Protein AF-A0A1C6AEB1-F1 (afdb_monomer)

Foldseek 3Di:
DPFAQPADFADDDDDVVDDDLGHGDLLETFDDDPVRDDDDDLVPDPDPVVSVSVVVVVVVCVVCVVVVVVVSVVLVVCLVVVVDVVSVVSGPPHVVRVVVVVVCCVPPVVVVVVVD

Structure (mmCIF, N/CA/C/O backbone):
data_AF-A0A1C6AEB1-F1
#
_entry.id   AF-A0A1C6AEB1-F1
#
loop_
_atom_site.group_PDB
_atom_site.id
_atom_site.type_symbol
_atom_site.label_atom_id
_atom_site.label_alt_id
_atom_site.label_comp_id
_atom_site.label_asym_id
_atom_site.label_entity_id
_atom_site.label_seq_id
_atom_site.pdbx_PDB_ins_code
_atom_site.Cartn_x
_atom_site.Cartn_y
_atom_site.Cartn_z
_atom_site.occupancy
_atom_site.B_iso_or_equiv
_atom_site.auth_seq_id
_atom_site.auth_comp_id
_atom_site.auth_asym_id
_atom_site.auth_atom_id
_atom_site.pdbx_PDB_model_num
ATOM 1 N N . MET A 1 1 ? 6.682 8.645 -8.097 1.00 33.19 1 MET A N 1
ATOM 2 C CA . MET A 1 1 ? 5.831 7.442 -7.984 1.00 33.19 1 MET A CA 1
ATOM 3 C C . MET A 1 1 ? 5.241 7.414 -6.588 1.00 33.19 1 MET A C 1
ATOM 5 O O . MET A 1 1 ? 5.998 7.481 -5.626 1.00 33.19 1 MET A O 1
ATOM 9 N N . ARG A 1 2 ? 3.910 7.418 -6.464 1.00 29.56 2 ARG A N 1
ATOM 10 C CA . ARG A 1 2 ? 3.250 7.170 -5.179 1.00 29.56 2 ARG A CA 1
ATOM 11 C C . ARG A 1 2 ? 3.186 5.655 -5.026 1.00 29.56 2 ARG A C 1
ATOM 13 O O . ARG A 1 2 ? 2.477 4.993 -5.772 1.00 29.56 2 ARG A O 1
ATOM 20 N N . ASN A 1 3 ? 4.010 5.105 -4.142 1.00 31.55 3 ASN A N 1
ATOM 21 C CA . ASN A 1 3 ? 4.015 3.672 -3.876 1.00 31.55 3 ASN A CA 1
ATOM 22 C C . ASN A 1 3 ? 2.716 3.328 -3.141 1.00 31.55 3 ASN A C 1
ATOM 24 O O . ASN A 1 3 ? 2.585 3.615 -1.951 1.00 31.55 3 ASN A O 1
ATOM 28 N N . THR A 1 4 ? 1.749 2.747 -3.846 1.00 36.53 4 THR A N 1
ATOM 29 C CA . THR A 1 4 ? 0.532 2.224 -3.226 1.00 36.53 4 THR A CA 1
ATOM 30 C C . THR A 1 4 ? 0.919 1.013 -2.383 1.00 36.53 4 THR A C 1
ATOM 32 O O . THR A 1 4 ? 1.298 -0.049 -2.872 1.00 36.53 4 THR A O 1
ATOM 35 N N . ILE A 1 5 ? 0.892 1.175 -1.064 1.00 39.56 5 ILE A N 1
ATOM 36 C CA . ILE A 1 5 ? 1.095 0.051 -0.156 1.00 39.56 5 ILE A CA 1
ATOM 37 C C . ILE A 1 5 ? -0.165 -0.806 -0.248 1.00 39.56 5 ILE A C 1
ATOM 39 O O . ILE A 1 5 ? -1.196 -0.446 0.317 1.00 39.56 5 ILE A O 1
ATOM 43 N N . SER A 1 6 ? -0.087 -1.953 -0.924 1.00 32.94 6 SER A N 1
ATOM 44 C CA . SER A 1 6 ? -1.089 -3.005 -0.761 1.00 32.94 6 SER A CA 1
ATOM 45 C C . SER A 1 6 ? -1.128 -3.379 0.717 1.00 32.94 6 SER A C 1
ATOM 47 O O . SER A 1 6 ? -0.215 -4.025 1.245 1.00 32.94 6 SER A O 1
ATOM 49 N N . ILE A 1 7 ? -2.172 -2.942 1.420 1.00 32.12 7 ILE A N 1
ATOM 50 C CA . ILE A 1 7 ? -2.427 -3.354 2.796 1.00 32.12 7 ILE A CA 1
ATOM 51 C C . ILE A 1 7 ? -2.769 -4.835 2.752 1.00 32.12 7 ILE A C 1
ATOM 53 O O . ILE A 1 7 ? -3.898 -5.248 2.522 1.00 32.12 7 ILE A O 1
ATOM 57 N N . SER A 1 8 ? -1.765 -5.665 2.977 1.00 35.59 8 SER A N 1
ATOM 58 C CA . SER A 1 8 ? -1.979 -7.074 3.229 1.00 35.59 8 SER A CA 1
ATOM 59 C C . SER A 1 8 ? -1.219 -7.436 4.502 1.00 35.59 8 SER A C 1
ATOM 61 O O . SER A 1 8 ? -0.031 -7.572 4.474 1.00 35.59 8 SER A O 1
ATOM 63 N N . LYS A 1 9 ? -1.834 -7.534 5.677 1.00 35.41 9 LYS A N 1
ATOM 64 C CA . LYS A 1 9 ? -1.337 -8.192 6.925 1.00 35.41 9 LYS A CA 1
ATOM 65 C 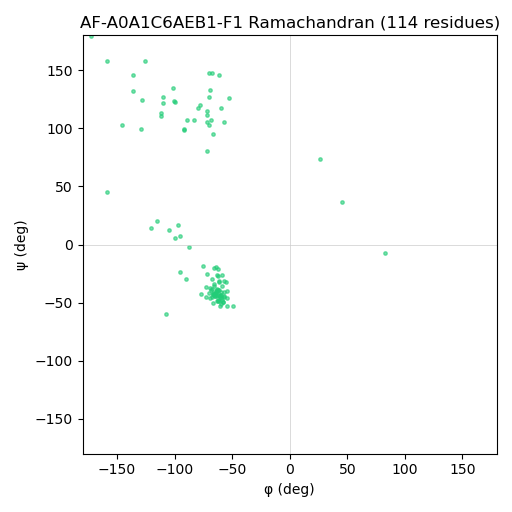C . LYS A 1 9 ? 0.191 -8.368 7.258 1.00 35.41 9 LYS A C 1
ATOM 67 O O . LYS A 1 9 ? 0.667 -9.497 7.258 1.00 35.41 9 LYS A O 1
ATOM 72 N N . GLY A 1 10 ? 0.979 -7.338 7.641 1.00 39.09 10 GLY A N 1
ATOM 73 C CA . GLY A 1 10 ? 2.368 -7.434 8.214 1.00 39.09 10 GLY A CA 1
ATOM 74 C C . GLY A 1 10 ? 3.073 -6.309 9.079 1.00 39.09 10 GLY A C 1
ATOM 75 O O . GLY A 1 10 ? 4.263 -6.072 8.888 1.00 39.09 10 GLY A O 1
ATOM 76 N N . MET A 1 11 ? 2.468 -5.649 10.089 1.00 41.09 11 MET A N 1
ATOM 77 C CA . MET A 1 11 ? 3.163 -4.970 11.212 1.00 41.09 11 MET A CA 1
ATOM 78 C C . MET A 1 11 ? 2.572 -5.447 12.547 1.00 41.09 11 MET A C 1
ATOM 80 O O . MET A 1 11 ? 1.365 -5.374 12.737 1.00 41.09 11 MET A O 1
ATOM 84 N N . LYS A 1 12 ? 3.412 -5.968 13.451 1.00 43.91 12 LYS A N 1
ATOM 85 C CA . LYS A 1 12 ? 3.005 -6.520 14.753 1.00 43.91 12 LYS A CA 1
ATOM 86 C C . LYS A 1 12 ? 3.281 -5.493 15.856 1.00 43.91 12 LYS A C 1
ATOM 88 O O . LYS A 1 12 ? 4.429 -5.092 16.026 1.00 43.91 12 LYS A O 1
ATOM 93 N N . LYS A 1 13 ? 2.257 -5.109 16.623 1.00 43.50 13 LYS A N 1
ATOM 94 C CA . LYS A 1 13 ? 2.413 -4.477 17.942 1.00 43.50 13 LYS A CA 1
ATOM 95 C C . LYS A 1 13 ? 1.897 -5.482 18.971 1.00 43.50 13 LYS A C 1
ATOM 97 O O . LYS A 1 13 ? 0.710 -5.789 18.968 1.00 43.50 13 LYS A O 1
ATOM 102 N N . LYS A 1 14 ? 2.795 -6.050 19.780 1.00 38.00 14 LYS A N 1
ATOM 103 C CA . LYS A 1 14 ? 2.434 -6.861 20.949 1.00 38.00 14 LYS A CA 1
ATOM 104 C C . LYS A 1 14 ? 2.316 -5.882 22.117 1.00 38.00 14 LYS A C 1
ATOM 106 O O . LYS A 1 14 ? 3.325 -5.324 22.529 1.00 38.00 14 LYS A O 1
ATOM 111 N N . ILE A 1 15 ? 1.098 -5.606 22.568 1.00 46.19 15 ILE A N 1
ATOM 112 C CA . ILE A 1 15 ? 0.843 -5.003 23.885 1.00 46.19 15 ILE A CA 1
ATOM 113 C C . ILE A 1 15 ? 0.206 -6.131 24.692 1.00 46.19 15 ILE A C 1
ATOM 115 O O . ILE A 1 15 ? -0.723 -6.768 24.185 1.00 46.19 15 ILE A O 1
ATOM 119 N N . GLU A 1 16 ? 0.744 -6.438 25.870 1.00 33.09 16 GLU A N 1
ATOM 120 C CA . GLU A 1 16 ? 0.155 -7.420 26.787 1.00 33.09 16 GLU A CA 1
ATOM 121 C C . GLU A 1 16 ? -1.316 -7.056 27.038 1.00 33.09 16 GLU A C 1
ATOM 123 O O . GLU A 1 16 ? -1.645 -5.902 27.302 1.00 33.09 16 GLU A O 1
ATOM 128 N N . GLY A 1 17 ? -2.220 -8.011 26.804 1.00 48.41 17 GLY A N 1
ATOM 129 C CA . GLY A 1 17 ? -3.674 -7.802 26.857 1.00 48.41 17 GLY A CA 1
ATOM 130 C C . GLY A 1 17 ? -4.331 -7.208 25.597 1.00 48.41 17 GLY A C 1
ATOM 131 O O . GLY A 1 17 ? -5.556 -7.194 25.509 1.00 48.41 17 GLY A O 1
ATOM 132 N N . SER A 1 18 ? -3.575 -6.767 24.581 1.00 55.91 18 SER A N 1
ATOM 133 C CA . SER A 1 18 ? -4.147 -6.256 23.323 1.00 55.91 18 SER A CA 1
ATOM 134 C C . SER A 1 18 ? -4.127 -7.307 22.208 1.00 55.91 18 SER A C 1
ATOM 136 O O . SER A 1 18 ? -3.082 -7.827 21.811 1.00 55.91 18 SER A O 1
ATOM 138 N N . GLN A 1 19 ? -5.300 -7.607 21.659 1.00 63.88 19 GLN A N 1
ATOM 139 C CA . GLN A 1 19 ? -5.424 -8.459 20.480 1.00 63.88 19 GLN A CA 1
ATOM 140 C C . GLN A 1 19 ? -4.886 -7.724 19.244 1.00 63.88 19 GLN A C 1
ATOM 142 O O . GLN A 1 19 ? -5.340 -6.620 18.933 1.00 63.88 19 GLN A O 1
ATOM 147 N N . ILE A 1 20 ? -3.966 -8.351 18.505 1.00 68.50 20 ILE A N 1
ATOM 148 C CA . ILE A 1 20 ? -3.495 -7.851 17.206 1.00 68.50 20 ILE A CA 1
ATOM 149 C C . ILE A 1 20 ? -4.699 -7.760 16.261 1.00 68.50 20 ILE A C 1
ATOM 151 O O . ILE A 1 20 ? -5.331 -8.771 15.965 1.00 68.50 20 ILE A O 1
ATOM 155 N N . LYS A 1 21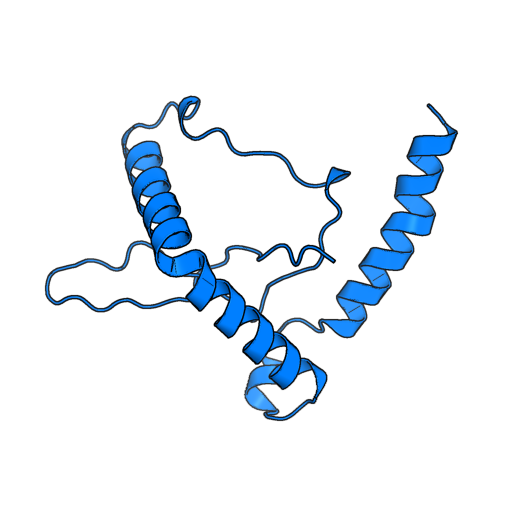 ? -5.023 -6.548 15.803 1.00 72.38 21 LYS A N 1
ATOM 156 C CA . LYS A 1 21 ? -6.197 -6.295 14.950 1.00 72.38 21 LYS A CA 1
ATOM 157 C C . LYS A 1 21 ? -5.905 -6.409 13.455 1.00 72.38 21 LYS A C 1
ATOM 159 O O . LYS A 1 21 ? -6.769 -6.834 12.703 1.00 72.38 21 LYS A O 1
ATOM 164 N N . GLY A 1 22 ? -4.673 -6.121 13.047 1.00 78.00 22 GLY A N 1
ATOM 165 C CA . GLY A 1 22 ? -4.278 -6.081 11.645 1.00 78.00 22 GLY A CA 1
ATOM 166 C C . GLY A 1 22 ? -2.774 -5.906 11.501 1.00 78.00 22 GLY A C 1
ATOM 167 O O . GLY A 1 22 ? -2.041 -5.872 12.492 1.00 78.00 22 GLY A O 1
ATOM 168 N N . SER A 1 23 ? -2.290 -5.867 10.261 1.00 83.69 23 SER A N 1
ATOM 169 C CA . SER A 1 23 ? -0.861 -5.768 9.970 1.00 83.69 23 SER A CA 1
ATOM 170 C C . SER A 1 23 ? -0.645 -5.214 8.522 1.00 83.69 23 SER A C 1
ATOM 172 O O . SER A 1 23 ? -1.518 -5.364 7.681 1.00 83.69 23 SER A O 1
ATOM 174 N N . LEU A 1 24 ? 0.516 -4.620 8.165 1.00 87.75 24 LEU A N 1
ATOM 175 C CA . LEU A 1 24 ? 0.901 -4.194 6.784 1.00 87.75 24 LEU A CA 1
ATOM 176 C C . LEU A 1 24 ? 2.069 -5.000 6.128 1.00 87.75 24 LEU A C 1
ATOM 178 O O . LEU A 1 24 ? 3.190 -4.900 6.618 1.00 87.75 24 LEU A O 1
ATOM 182 N N . ARG A 1 25 ? 1.882 -5.799 5.056 1.00 90.50 25 ARG A N 1
ATOM 183 C CA . ARG A 1 25 ? 2.978 -6.544 4.365 1.00 90.50 25 ARG A CA 1
ATOM 184 C C . ARG A 1 25 ? 3.546 -5.728 3.224 1.00 90.50 25 ARG A C 1
ATOM 186 O O . ARG A 1 25 ? 3.067 -5.773 2.098 1.00 90.50 25 ARG A O 1
ATOM 193 N N . PHE A 1 26 ? 4.672 -5.105 3.514 1.00 91.69 26 PHE A N 1
ATOM 194 C CA . PHE A 1 26 ? 5.489 -4.417 2.520 1.00 91.69 26 PHE A CA 1
ATOM 195 C C . PHE A 1 26 ? 6.048 -5.351 1.441 1.00 91.69 26 PHE A C 1
ATOM 197 O O . PHE A 1 26 ? 6.262 -4.912 0.323 1.00 91.69 26 PHE A O 1
ATOM 204 N N . ASN A 1 27 ? 6.219 -6.643 1.739 1.00 90.19 27 ASN A N 1
ATOM 205 C CA . ASN A 1 27 ? 6.658 -7.639 0.757 1.00 90.19 27 ASN A CA 1
ATOM 206 C C . ASN A 1 27 ? 5.717 -7.746 -0.454 1.00 90.19 27 ASN A C 1
ATOM 208 O O . ASN A 1 27 ? 6.160 -8.143 -1.522 1.00 90.19 27 ASN A O 1
ATOM 212 N N . TYR A 1 28 ? 4.436 -7.401 -0.284 1.00 92.69 28 TYR A N 1
ATOM 213 C CA . TYR A 1 28 ? 3.404 -7.537 -1.314 1.00 92.69 28 TYR A CA 1
ATOM 214 C C . TYR A 1 28 ? 2.845 -6.184 -1.773 1.00 92.69 28 TYR A C 1
ATOM 216 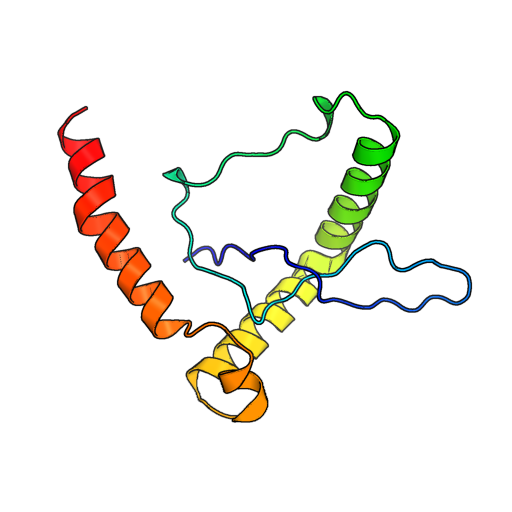O O . TYR A 1 28 ? 1.726 -6.125 -2.280 1.00 92.69 28 TYR A O 1
ATOM 224 N N . MET A 1 29 ? 3.570 -5.082 -1.547 1.00 93.69 29 MET A N 1
ATOM 225 C CA . MET A 1 29 ? 3.165 -3.776 -2.079 1.00 93.69 29 MET A CA 1
ATOM 226 C C . MET A 1 29 ? 3.333 -3.736 -3.601 1.00 93.69 29 MET A C 1
ATOM 228 O O . MET A 1 29 ? 4.244 -4.372 -4.134 1.00 93.69 29 MET A O 1
ATOM 232 N N . ILE A 1 30 ? 2.474 -2.984 -4.291 1.00 94.62 30 ILE A N 1
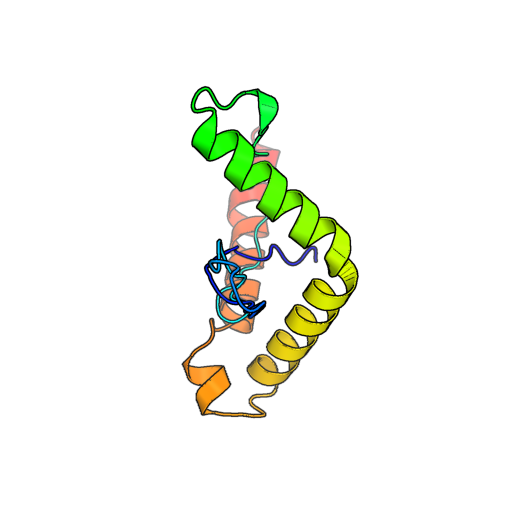ATOM 233 C CA . ILE A 1 30 ? 2.456 -2.929 -5.756 1.00 94.62 30 ILE A CA 1
ATOM 234 C C . ILE A 1 30 ? 2.301 -1.476 -6.237 1.00 94.62 30 ILE A C 1
ATOM 236 O O . ILE A 1 30 ? 1.620 -0.683 -5.587 1.00 94.62 30 ILE A O 1
ATOM 240 N N . PRO A 1 31 ? 2.906 -1.095 -7.370 1.00 93.25 31 PRO A N 1
ATOM 241 C CA . PRO A 1 31 ? 2.595 0.175 -8.012 1.00 93.25 31 PRO A CA 1
ATOM 242 C C . PRO A 1 31 ? 1.175 0.123 -8.597 1.00 93.25 31 PRO A C 1
ATOM 244 O O . PRO A 1 31 ? 0.816 -0.847 -9.261 1.00 93.25 31 PRO A O 1
ATOM 247 N N . VAL A 1 32 ? 0.362 1.156 -8.355 1.00 90.69 32 VAL A N 1
ATOM 248 C CA . VAL A 1 32 ? -1.016 1.250 -8.873 1.00 90.69 32 VAL A CA 1
ATOM 249 C C . VAL A 1 32 ? -1.261 2.668 -9.399 1.00 90.69 32 VAL A C 1
ATOM 251 O O . VAL A 1 32 ? -0.916 3.615 -8.688 1.00 90.69 32 VAL A O 1
ATOM 254 N N . PRO A 1 33 ? -1.829 2.842 -10.608 1.00 90.56 33 PRO A N 1
ATOM 255 C CA . PRO A 1 33 ? -2.230 4.157 -11.111 1.00 90.56 33 PRO A CA 1
ATOM 256 C C . PRO A 1 33 ? -3.392 4.732 -10.298 1.00 90.56 33 PRO A C 1
ATOM 258 O O . PRO A 1 33 ? -4.245 3.978 -9.837 1.00 90.56 33 PRO A O 1
ATOM 261 N N . GLU A 1 34 ? -3.462 6.054 -10.146 1.00 88.06 34 GLU A N 1
ATOM 262 C CA . GLU A 1 34 ? -4.520 6.707 -9.355 1.00 88.06 34 GLU A CA 1
ATOM 263 C C . GLU A 1 34 ? -5.916 6.435 -9.944 1.00 88.06 34 GLU A C 1
ATOM 265 O O . GLU A 1 34 ? -6.876 6.261 -9.206 1.00 88.06 34 GLU A O 1
ATOM 270 N N . GLU A 1 35 ? -6.012 6.290 -11.268 1.00 88.00 35 GLU A N 1
ATOM 271 C CA . GLU A 1 35 ? -7.239 5.955 -12.001 1.00 88.00 35 GLU A CA 1
ATOM 272 C C . GLU A 1 35 ? -7.811 4.585 -11.624 1.00 88.00 35 GLU A C 1
ATOM 274 O O . GLU A 1 35 ? -8.985 4.321 -11.855 1.00 88.00 35 GLU A O 1
ATOM 279 N N . CYS A 1 36 ? -6.979 3.702 -11.067 1.00 88.88 36 CYS A N 1
ATOM 280 C CA . CYS A 1 36 ? -7.368 2.361 -10.637 1.00 88.88 36 CYS A CA 1
ATOM 281 C C . CYS A 1 36 ? -7.623 2.283 -9.121 1.00 88.88 36 CYS A C 1
ATOM 283 O O . CYS A 1 36 ? -7.795 1.186 -8.589 1.00 88.88 36 CYS A O 1
ATOM 285 N N . ILE A 1 37 ? -7.590 3.414 -8.404 1.00 90.56 37 ILE A N 1
ATOM 286 C CA . ILE A 1 37 ? -7.760 3.470 -6.950 1.00 90.56 37 ILE A CA 1
ATOM 287 C C . ILE A 1 37 ? -9.098 4.124 -6.618 1.00 90.56 37 ILE A C 1
ATOM 289 O O . ILE A 1 37 ? -9.339 5.291 -6.915 1.00 90.56 37 ILE A O 1
ATOM 293 N N . GLU A 1 38 ? -9.941 3.397 -5.890 1.00 93.31 38 GLU A N 1
ATOM 294 C CA . GLU A 1 38 ? -11.169 3.942 -5.318 1.00 93.31 38 GLU A CA 1
ATOM 295 C C . GLU A 1 38 ? -10.991 4.254 -3.832 1.00 93.31 38 GLU A C 1
ATOM 297 O O . GLU A 1 38 ? -10.455 3.466 -3.044 1.00 93.31 38 GLU A O 1
ATOM 302 N N . ARG A 1 39 ? -11.467 5.430 -3.414 1.00 92.75 39 ARG A N 1
ATOM 303 C CA . ARG A 1 39 ? -11.386 5.852 -2.016 1.00 92.75 39 ARG A CA 1
ATOM 304 C C . ARG A 1 39 ? -12.484 5.189 -1.190 1.00 92.75 39 ARG A C 1
ATOM 306 O O . ARG A 1 39 ? -13.661 5.509 -1.333 1.00 92.75 39 ARG A O 1
ATOM 313 N N . LEU A 1 40 ? -12.088 4.374 -0.215 1.00 91.88 40 LEU A N 1
ATOM 314 C CA . LEU A 1 40 ? -13.009 3.862 0.797 1.00 91.88 40 LEU A CA 1
ATOM 315 C C . LEU A 1 40 ? -13.422 4.970 1.782 1.00 91.88 40 LEU A C 1
ATOM 317 O O . LEU A 1 40 ? -12.607 5.464 2.566 1.00 91.88 40 LEU A O 1
ATOM 321 N N . ILE A 1 41 ? -14.708 5.329 1.790 1.00 93.88 41 ILE A N 1
ATOM 322 C CA . ILE A 1 41 ? -15.282 6.279 2.753 1.00 93.88 41 ILE A CA 1
ATOM 323 C C . ILE A 1 41 ? -15.813 5.506 3.965 1.00 93.88 41 ILE A C 1
ATOM 325 O O . ILE A 1 41 ? -16.935 5.005 3.955 1.00 93.88 41 ILE A O 1
ATOM 329 N N . ILE A 1 42 ? -15.026 5.456 5.046 1.00 92.62 42 ILE A N 1
ATOM 330 C CA . ILE A 1 42 ? -15.360 4.703 6.275 1.00 92.62 42 ILE A CA 1
ATOM 331 C C . ILE A 1 42 ? -16.730 5.108 6.855 1.00 92.62 42 ILE A C 1
ATOM 333 O O . ILE A 1 42 ? -17.440 4.273 7.411 1.00 92.62 42 ILE A O 1
ATOM 337 N N . LYS A 1 43 ? -17.131 6.378 6.706 1.00 93.56 43 LYS A N 1
ATOM 338 C CA . LYS A 1 43 ? -18.425 6.891 7.191 1.00 93.56 43 LYS A CA 1
ATOM 339 C C . LYS A 1 43 ? -19.637 6.221 6.528 1.00 93.56 43 LYS A C 1
ATOM 341 O O . LYS A 1 43 ? -20.676 6.139 7.170 1.00 93.56 43 LYS A O 1
ATOM 346 N N . ASN A 1 44 ? -19.494 5.726 5.297 1.00 95.56 44 ASN A N 1
ATOM 347 C CA . ASN A 1 44 ? -20.589 5.136 4.518 1.00 95.56 44 ASN A CA 1
ATOM 348 C C . ASN A 1 44 ? -20.779 3.633 4.801 1.00 95.56 44 ASN A C 1
ATOM 350 O O . ASN A 1 44 ? -21.671 2.999 4.239 1.00 95.56 44 ASN A O 1
ATOM 354 N N . ILE A 1 45 ? -19.940 3.043 5.656 1.00 95.19 45 ILE A N 1
ATOM 355 C CA . ILE A 1 45 ? -20.000 1.623 6.002 1.00 95.19 45 ILE A CA 1
ATOM 356 C C . ILE A 1 45 ? -21.129 1.393 7.008 1.00 95.19 45 ILE A C 1
ATOM 358 O O . ILE A 1 45 ? -21.102 1.939 8.111 1.00 95.19 45 ILE A O 1
ATOM 362 N N . LYS A 1 46 ? -22.102 0.553 6.626 1.00 95.69 46 LYS A N 1
ATOM 363 C CA . LYS A 1 46 ? -23.284 0.226 7.443 1.00 95.69 46 LYS A CA 1
ATOM 364 C C . LYS A 1 46 ? -22.947 -0.605 8.685 1.00 95.69 46 LYS A C 1
ATOM 366 O O . LYS A 1 46 ? -23.552 -0.402 9.731 1.00 95.69 46 LYS A O 1
ATOM 371 N N . ASP A 1 47 ? -21.994 -1.532 8.578 1.00 96.56 47 ASP A N 1
ATOM 372 C CA . ASP A 1 47 ? -21.567 -2.361 9.709 1.00 96.56 47 ASP A CA 1
ATOM 373 C C . ASP A 1 47 ? -20.755 -1.527 10.710 1.00 96.56 47 ASP A C 1
ATOM 375 O O . ASP A 1 47 ? -19.621 -1.111 10.452 1.00 96.56 47 ASP A O 1
ATOM 379 N N . GLU A 1 48 ? -21.338 -1.306 11.885 1.00 94.75 48 GLU A N 1
ATOM 380 C CA . GLU A 1 48 ? -20.724 -0.521 12.944 1.00 94.75 48 GLU A CA 1
ATOM 381 C C . GLU A 1 48 ? -19.441 -1.151 13.501 1.00 94.75 48 GLU A C 1
ATOM 383 O O . GLU A 1 48 ? -18.457 -0.439 13.729 1.00 94.75 48 GLU A O 1
ATOM 388 N N . LYS A 1 49 ? -19.410 -2.475 13.694 1.00 92.62 49 LYS A N 1
ATOM 389 C CA . LYS A 1 49 ? -18.225 -3.166 14.221 1.00 92.62 49 LYS A CA 1
ATOM 390 C C . LYS A 1 49 ? -17.071 -3.037 13.236 1.00 92.62 49 LYS A C 1
ATOM 392 O O . LYS A 1 49 ? -15.943 -2.741 13.644 1.00 92.62 49 LYS A O 1
ATOM 397 N N . TYR A 1 50 ? -17.358 -3.194 11.945 1.00 92.94 50 TYR A N 1
ATOM 398 C CA . TYR A 1 50 ? -16.363 -3.030 10.890 1.00 92.94 50 TYR A CA 1
ATOM 399 C C . TYR A 1 50 ? -15.880 -1.578 10.774 1.00 92.94 50 TYR A C 1
ATOM 401 O O . TYR A 1 50 ? -14.677 -1.321 10.703 1.00 92.94 50 TYR A O 1
ATOM 409 N N . ARG A 1 51 ? -16.790 -0.605 10.878 1.00 94.62 51 ARG A N 1
ATOM 410 C CA . ARG A 1 51 ? -16.452 0.824 10.907 1.00 94.62 51 ARG A CA 1
ATOM 411 C C . ARG A 1 51 ? -15.529 1.177 12.077 1.00 94.62 51 ARG A C 1
ATOM 413 O O . ARG A 1 51 ? -14.560 1.917 11.894 1.00 94.62 51 ARG A O 1
ATOM 420 N N . VAL A 1 52 ? -15.792 0.658 13.279 1.00 92.50 52 VAL A N 1
ATOM 421 C CA . VAL A 1 52 ? -14.921 0.875 14.450 1.00 92.50 52 VAL A CA 1
ATOM 422 C C . VAL A 1 52 ? -13.538 0.265 14.222 1.00 92.50 52 VAL A C 1
ATOM 424 O O . VAL A 1 52 ? -12.534 0.889 14.574 1.00 92.50 52 VAL A O 1
ATOM 427 N N . LEU A 1 53 ? -13.468 -0.928 13.625 1.00 91.19 53 LEU A N 1
ATOM 428 C CA . LEU A 1 53 ? -12.200 -1.569 13.284 1.00 91.19 53 LEU A CA 1
ATOM 429 C C . LEU A 1 53 ? -11.380 -0.706 12.313 1.00 91.19 53 LEU A C 1
ATOM 431 O O . LEU A 1 53 ? -10.245 -0.356 12.635 1.00 91.19 53 LEU A O 1
ATOM 435 N N . LEU A 1 54 ? -11.973 -0.285 11.194 1.00 92.12 54 LEU A N 1
ATOM 436 C CA . LEU A 1 54 ? -11.291 0.524 10.181 1.00 92.12 5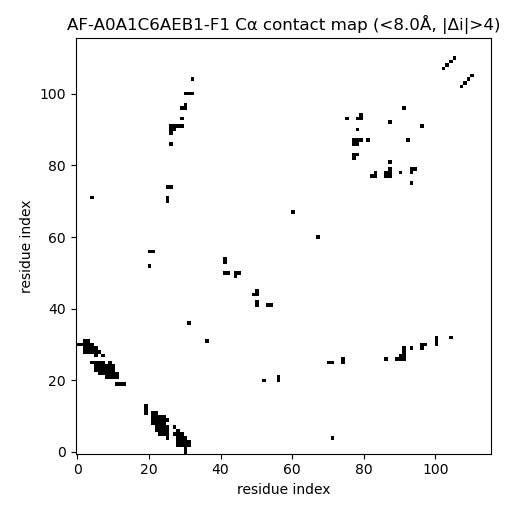4 LEU A CA 1
ATOM 437 C C . LEU A 1 54 ? -10.808 1.868 10.723 1.00 92.12 54 LEU A C 1
ATOM 439 O O . LEU A 1 54 ? -9.701 2.292 10.410 1.00 92.12 54 LEU A O 1
ATOM 443 N N . ASN A 1 55 ? -11.586 2.529 11.582 1.00 92.50 55 ASN A N 1
ATOM 444 C CA . ASN A 1 55 ? -11.143 3.773 12.215 1.00 92.50 55 ASN A CA 1
ATOM 445 C C . ASN A 1 55 ? -9.913 3.565 13.111 1.00 92.50 55 ASN A C 1
ATOM 447 O O . ASN A 1 55 ? -9.021 4.414 13.141 1.00 92.50 55 ASN A O 1
ATOM 451 N N . LYS A 1 56 ? -9.839 2.441 13.835 1.00 89.50 56 LYS A N 1
ATOM 452 C CA . LYS A 1 56 ? -8.661 2.101 14.649 1.00 89.50 56 LYS A CA 1
ATOM 453 C C . LYS A 1 56 ? -7.439 1.830 13.771 1.00 89.50 56 LYS A C 1
ATOM 455 O O . LYS A 1 56 ? -6.354 2.313 14.087 1.00 89.50 56 LYS A O 1
ATOM 460 N N . GLU A 1 57 ? -7.611 1.095 12.675 1.00 90.12 57 GLU A N 1
ATOM 461 C CA . GLU A 1 57 ? -6.532 0.804 11.722 1.00 90.12 57 GLU A CA 1
ATOM 462 C C . GLU A 1 57 ? -6.050 2.062 10.992 1.00 90.12 57 GLU A C 1
ATOM 464 O O . GLU A 1 57 ? -4.843 2.283 10.878 1.00 90.12 57 GLU A O 1
ATOM 469 N N . TYR A 1 58 ? -6.976 2.923 10.570 1.00 91.94 58 TYR A N 1
ATOM 470 C CA . TYR A 1 58 ? -6.673 4.205 9.943 1.00 91.94 58 TYR A CA 1
ATOM 471 C C . TYR A 1 58 ? -5.856 5.101 10.877 1.00 91.94 58 TYR A C 1
ATOM 473 O O . TYR A 1 58 ? -4.777 5.551 10.498 1.00 91.94 58 TYR A O 1
ATOM 481 N N . ARG A 1 59 ? -6.311 5.292 12.125 1.00 92.56 59 ARG A N 1
ATOM 482 C CA . ARG A 1 59 ? -5.571 6.067 13.137 1.00 92.56 59 ARG A CA 1
ATOM 483 C C . ARG A 1 59 ? -4.174 5.503 13.366 1.00 92.56 59 ARG A C 1
ATOM 485 O O . ARG A 1 59 ? -3.209 6.252 13.327 1.00 92.56 59 ARG A O 1
ATOM 492 N N . PHE A 1 60 ? -4.046 4.180 13.498 1.00 91.00 60 PHE A N 1
ATOM 493 C CA . PHE A 1 60 ? -2.736 3.543 13.622 1.00 91.00 60 PHE A CA 1
ATOM 494 C C . PHE A 1 60 ? -1.816 3.875 12.439 1.00 91.00 60 PHE A C 1
ATOM 496 O O . PHE A 1 60 ? -0.640 4.167 12.653 1.00 91.00 60 PHE A O 1
ATOM 503 N N . CYS A 1 61 ? -2.328 3.832 11.206 1.00 91.75 61 CYS A N 1
ATOM 504 C CA . CYS A 1 61 ? -1.537 4.160 10.022 1.00 91.75 61 CYS A CA 1
ATOM 505 C C . CYS A 1 61 ? -1.119 5.633 10.009 1.00 91.75 61 CYS A C 1
ATOM 507 O O . CYS A 1 61 ? 0.044 5.911 9.735 1.00 91.75 61 CYS A O 1
ATOM 509 N N . MET A 1 62 ? -2.024 6.550 10.360 1.00 92.44 62 MET A N 1
ATOM 510 C CA . MET A 1 62 ? -1.729 7.984 10.434 1.00 92.44 62 MET A CA 1
ATOM 511 C C . MET A 1 62 ? -0.666 8.292 11.492 1.00 92.44 62 MET A C 1
ATOM 513 O O . MET A 1 62 ? 0.346 8.913 11.178 1.00 92.44 62 MET A O 1
ATOM 517 N N . ASP A 1 63 ? -0.824 7.757 12.704 1.00 93.75 63 ASP A N 1
ATOM 518 C CA . ASP A 1 63 ? 0.113 7.959 13.817 1.00 93.75 63 ASP A CA 1
ATOM 519 C C . ASP A 1 63 ? 1.508 7.365 13.535 1.00 93.75 63 ASP A C 1
ATOM 521 O O . ASP A 1 63 ? 2.488 7.694 14.199 1.00 93.75 63 ASP A O 1
ATOM 525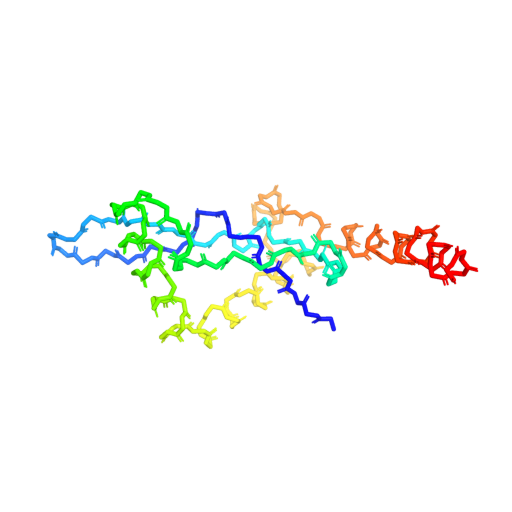 N N . ASN A 1 64 ? 1.614 6.438 12.574 1.00 92.56 64 ASN A N 1
ATOM 526 C CA . ASN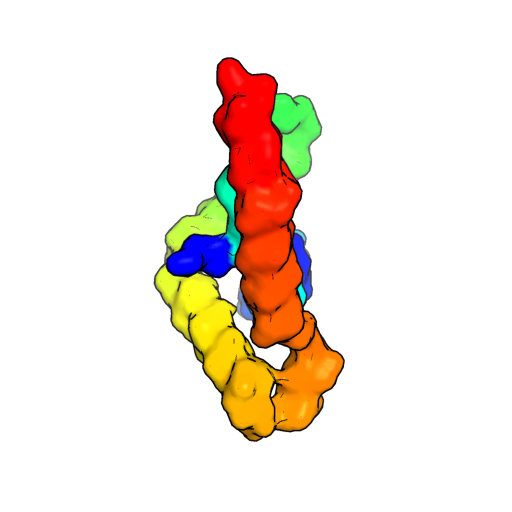 A 1 64 ? 2.847 5.717 12.248 1.00 92.56 64 ASN A CA 1
ATOM 527 C C . ASN A 1 64 ? 3.303 5.921 10.798 1.00 92.56 64 ASN A C 1
ATOM 529 O O . ASN A 1 64 ? 4.158 5.162 10.333 1.00 92.56 64 ASN A O 1
ATOM 533 N N . ALA A 1 65 ? 2.757 6.914 10.092 1.00 92.44 65 ALA A N 1
ATOM 534 C CA . ALA A 1 65 ? 2.934 7.082 8.650 1.00 92.44 65 ALA A CA 1
ATOM 535 C C . ALA A 1 65 ? 4.415 7.129 8.243 1.00 92.44 65 ALA A C 1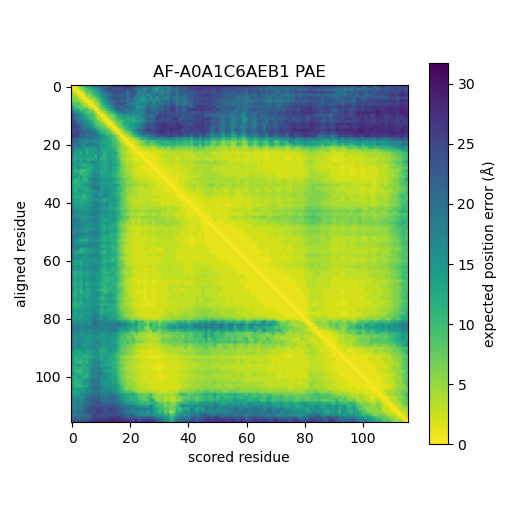
ATOM 537 O O . ALA A 1 65 ? 4.847 6.394 7.355 1.00 92.44 65 ALA A O 1
ATOM 538 N N . GLU A 1 66 ? 5.229 7.902 8.965 1.00 94.69 66 GLU A N 1
ATOM 539 C CA . GLU A 1 66 ? 6.666 8.018 8.700 1.00 94.69 66 GLU A CA 1
ATOM 540 C C . GLU A 1 66 ? 7.396 6.674 8.866 1.00 94.69 66 GLU A C 1
ATOM 542 O O . GLU A 1 66 ? 8.215 6.273 8.035 1.00 94.69 66 GLU A O 1
ATOM 547 N N . ARG A 1 67 ? 7.068 5.924 9.923 1.00 93.25 67 ARG A N 1
ATOM 548 C CA . ARG A 1 67 ? 7.670 4.614 10.197 1.00 93.25 67 ARG A CA 1
ATOM 549 C C . ARG A 1 67 ? 7.266 3.575 9.152 1.00 93.25 67 ARG A C 1
ATOM 551 O O . ARG A 1 67 ? 8.090 2.745 8.765 1.00 93.25 67 ARG A O 1
ATOM 558 N N . ILE A 1 68 ? 6.013 3.621 8.706 1.00 94.00 68 ILE A N 1
ATOM 559 C CA . ILE A 1 68 ? 5.485 2.787 7.623 1.00 94.00 68 ILE A CA 1
ATOM 560 C C . ILE A 1 68 ? 6.254 3.085 6.332 1.00 94.00 68 ILE A C 1
ATOM 562 O O . ILE A 1 68 ? 6.777 2.154 5.721 1.00 94.00 68 ILE A O 1
ATOM 566 N N . GLN A 1 69 ? 6.419 4.362 5.977 1.00 94.38 69 GLN A N 1
ATOM 567 C CA . GLN A 1 69 ? 7.149 4.777 4.778 1.00 94.38 69 GLN A CA 1
ATOM 568 C C . GLN A 1 69 ? 8.623 4.355 4.820 1.00 94.38 69 GLN A C 1
ATOM 570 O O . GLN A 1 69 ? 9.116 3.733 3.879 1.00 94.38 69 GLN A O 1
ATOM 575 N N . LYS A 1 70 ? 9.323 4.617 5.933 1.00 94.56 70 LYS A N 1
ATOM 576 C CA . LYS A 1 70 ? 10.725 4.202 6.127 1.00 94.56 70 LYS A CA 1
ATOM 577 C C . LYS A 1 70 ? 10.894 2.690 5.967 1.00 94.56 70 LYS A C 1
ATOM 579 O O . LYS A 1 70 ? 11.852 2.229 5.349 1.00 94.56 70 LYS A O 1
ATOM 584 N N . LYS A 1 71 ? 9.954 1.902 6.499 1.00 93.75 71 LYS A N 1
ATOM 585 C CA . LYS A 1 71 ? 9.985 0.440 6.379 1.00 93.75 71 LYS A CA 1
ATOM 586 C C . LYS A 1 71 ? 9.693 -0.031 4.953 1.00 93.75 71 LYS A C 1
ATOM 588 O O . LYS A 1 71 ? 10.385 -0.934 4.490 1.00 93.75 71 LYS A O 1
ATOM 593 N N . ALA A 1 72 ? 8.724 0.574 4.268 1.00 94.25 72 ALA A N 1
ATOM 594 C CA . ALA A 1 72 ? 8.421 0.275 2.869 1.00 94.25 72 ALA A CA 1
ATOM 595 C C . ALA A 1 72 ? 9.646 0.513 1.972 1.00 94.25 72 ALA A C 1
ATOM 597 O O . ALA A 1 72 ? 10.054 -0.393 1.249 1.00 94.25 72 ALA A O 1
ATOM 598 N N . ASN A 1 73 ? 10.293 1.677 2.107 1.00 94.19 73 ASN A N 1
ATOM 599 C CA . ASN A 1 73 ? 11.490 2.031 1.337 1.00 94.19 73 ASN A CA 1
ATOM 600 C C . ASN A 1 73 ? 12.638 1.049 1.595 1.00 94.19 73 ASN A C 1
ATOM 602 O O . ASN A 1 73 ? 13.236 0.528 0.661 1.00 94.19 73 ASN A O 1
ATOM 606 N N . LYS A 1 74 ? 12.888 0.708 2.865 1.00 92.50 74 LYS A N 1
ATOM 607 C CA . LYS A 1 74 ? 13.927 -0.263 3.221 1.00 92.50 74 LYS A CA 1
ATOM 608 C C . LYS A 1 74 ? 13.675 -1.644 2.609 1.00 92.50 74 LYS A C 1
ATOM 610 O O . LYS A 1 74 ? 14.610 -2.275 2.129 1.00 92.50 74 LYS A O 1
ATOM 615 N N . ILE A 1 75 ? 12.433 -2.135 2.642 1.00 91.38 75 ILE A N 1
ATOM 616 C CA . ILE A 1 75 ? 12.083 -3.430 2.036 1.00 91.38 75 ILE A CA 1
ATOM 617 C C . ILE A 1 75 ? 12.262 -3.376 0.520 1.00 91.38 75 ILE A C 1
ATOM 619 O O . ILE A 1 75 ? 12.875 -4.281 -0.040 1.00 91.38 75 ILE A O 1
ATOM 623 N N . TYR A 1 76 ? 11.798 -2.303 -0.119 1.00 93.81 76 TYR A N 1
ATOM 624 C CA . TYR A 1 76 ? 11.986 -2.084 -1.548 1.00 93.81 76 TYR A CA 1
ATOM 625 C C . TYR A 1 76 ? 13.466 -2.145 -1.947 1.00 93.81 76 TYR A C 1
ATOM 627 O O . TYR A 1 76 ? 13.843 -2.927 -2.819 1.00 93.81 76 TYR A O 1
ATOM 635 N N . GLU A 1 77 ? 14.322 -1.376 -1.272 1.00 93.12 77 GLU A N 1
ATOM 636 C CA . GLU A 1 77 ? 15.764 -1.358 -1.531 1.00 93.12 77 GLU A CA 1
ATOM 637 C C . GLU A 1 77 ? 16.386 -2.739 -1.328 1.00 93.12 77 GLU A C 1
ATOM 639 O O . GLU A 1 77 ? 17.149 -3.210 -2.167 1.00 93.12 77 GLU A O 1
ATOM 644 N N . MET A 1 78 ? 16.046 -3.422 -0.232 1.00 91.38 78 MET A N 1
ATOM 645 C CA . MET A 1 78 ? 16.612 -4.735 0.077 1.00 91.38 78 MET A CA 1
ATOM 646 C C . MET A 1 78 ? 16.242 -5.801 -0.959 1.00 91.38 78 MET A C 1
ATOM 648 O O . MET A 1 78 ? 17.101 -6.613 -1.301 1.00 91.38 78 MET A O 1
ATOM 652 N N . VAL A 1 79 ? 14.997 -5.797 -1.444 1.00 91.81 79 VAL A N 1
ATOM 653 C CA . VAL A 1 79 ? 14.507 -6.743 -2.460 1.00 91.81 79 VAL A CA 1
ATOM 654 C C . VAL A 1 79 ? 15.100 -6.415 -3.830 1.00 91.81 79 VAL A C 1
ATOM 656 O O . VAL A 1 79 ? 15.605 -7.300 -4.510 1.00 91.81 79 VAL A O 1
ATOM 659 N N . THR A 1 80 ? 15.111 -5.139 -4.227 1.00 90.50 80 THR A N 1
ATOM 660 C CA . THR A 1 80 ? 15.613 -4.725 -5.552 1.00 90.50 80 THR A CA 1
ATOM 661 C C . THR A 1 80 ? 17.129 -4.825 -5.698 1.00 90.50 80 THR A C 1
ATOM 663 O O . THR A 1 80 ? 17.613 -4.996 -6.812 1.00 90.50 80 THR A O 1
ATOM 666 N N . THR A 1 81 ? 17.882 -4.751 -4.598 1.00 90.12 81 THR A N 1
ATOM 667 C CA . THR A 1 81 ? 19.343 -4.963 -4.582 1.00 90.12 81 THR A CA 1
ATOM 668 C C . THR A 1 81 ? 19.742 -6.399 -4.226 1.00 90.12 81 THR A C 1
ATOM 670 O O . THR A 1 81 ? 20.920 -6.670 -4.015 1.00 90.12 81 THR A O 1
ATOM 673 N N . ASN A 1 82 ? 18.766 -7.310 -4.119 1.00 82.12 82 ASN A N 1
ATOM 674 C CA . ASN A 1 82 ? 18.919 -8.708 -3.708 1.00 82.12 82 ASN A CA 1
ATOM 675 C C . ASN A 1 82 ? 19.821 -8.927 -2.472 1.00 82.12 82 ASN A C 1
ATOM 677 O O . ASN A 1 82 ? 20.548 -9.912 -2.367 1.00 82.12 82 ASN A O 1
ATOM 681 N N . ARG A 1 83 ? 19.773 -8.017 -1.488 1.00 76.62 83 ARG A N 1
ATOM 682 C CA . ARG A 1 83 ? 20.639 -8.081 -0.291 1.00 76.62 83 ARG A CA 1
ATOM 683 C C . ARG A 1 83 ? 20.349 -9.282 0.611 1.00 76.62 83 ARG A C 1
ATOM 685 O O . ARG A 1 83 ? 21.166 -9.612 1.466 1.00 76.62 83 ARG A O 1
ATOM 692 N N . LYS A 1 84 ? 19.160 -9.885 0.501 1.00 79.50 84 LYS A N 1
ATOM 693 C CA . LYS A 1 84 ? 18.742 -11.056 1.286 1.00 79.50 84 LYS A CA 1
ATOM 694 C C . LYS A 1 84 ? 17.853 -11.971 0.451 1.00 79.50 84 LYS A C 1
ATOM 696 O O . LYS A 1 84 ? 16.655 -11.718 0.373 1.00 79.50 84 LYS A O 1
ATOM 701 N N . GLN A 1 85 ? 18.409 -13.078 -0.038 1.00 79.38 85 GLN A N 1
ATOM 702 C CA . GLN A 1 85 ? 17.708 -14.026 -0.915 1.00 79.38 85 GLN A CA 1
ATOM 703 C C . GLN A 1 85 ? 16.326 -14.439 -0.377 1.00 79.38 85 GLN A C 1
ATOM 705 O O . GLN A 1 85 ? 15.318 -14.178 -1.016 1.00 79.38 85 GLN A O 1
ATOM 710 N N . LYS A 1 86 ? 16.243 -14.909 0.879 1.00 82.69 86 LYS A N 1
ATOM 711 C CA . LYS A 1 86 ? 14.959 -15.292 1.505 1.00 82.69 86 LYS A CA 1
ATOM 712 C C . LYS A 1 86 ? 13.912 -14.172 1.541 1.00 82.69 86 LYS A C 1
ATOM 714 O O . LYS A 1 86 ? 12.721 -14.462 1.566 1.00 82.69 86 LYS A O 1
ATOM 719 N N . LEU A 1 87 ? 14.325 -12.906 1.653 1.00 80.88 87 LEU A N 1
ATOM 720 C CA . LEU A 1 87 ? 13.384 -11.782 1.638 1.00 80.88 87 LEU A CA 1
ATOM 721 C C . LEU A 1 87 ? 12.917 -11.506 0.211 1.00 80.88 87 LEU A C 1
ATOM 723 O O . LEU A 1 87 ? 11.726 -11.282 0.015 1.00 80.88 87 LEU A O 1
ATOM 727 N N . THR A 1 88 ? 13.842 -11.537 -0.747 1.00 81.88 88 THR A N 1
ATOM 728 C CA . THR A 1 88 ? 13.560 -11.388 -2.175 1.00 81.88 88 THR A CA 1
ATOM 729 C C . THR A 1 88 ? 12.573 -12.455 -2.647 1.00 81.88 88 THR A C 1
ATOM 731 O O . THR A 1 88 ? 11.542 -12.100 -3.203 1.00 81.88 88 THR A O 1
ATOM 734 N N . ASP A 1 89 ? 12.815 -13.728 -2.316 1.00 85.12 89 ASP A N 1
ATOM 735 C CA . ASP A 1 89 ? 11.962 -14.861 -2.711 1.00 85.12 89 ASP A CA 1
ATOM 736 C C . ASP A 1 89 ? 10.534 -14.753 -2.148 1.00 85.12 89 ASP A C 1
ATOM 738 O O . ASP A 1 89 ? 9.571 -15.207 -2.756 1.00 85.12 89 ASP A O 1
ATOM 742 N N . ASN A 1 90 ? 10.390 -14.135 -0.970 1.00 88.88 90 ASN A N 1
ATOM 743 C CA . ASN A 1 90 ? 9.108 -13.942 -0.284 1.00 88.88 90 ASN A CA 1
ATOM 744 C C . ASN A 1 90 ? 8.490 -12.556 -0.530 1.00 88.88 90 ASN A C 1
ATOM 746 O O . ASN A 1 90 ? 7.644 -12.112 0.258 1.00 88.88 90 ASN A O 1
ATOM 750 N N . SER A 1 91 ? 8.948 -11.844 -1.559 1.00 90.62 91 SER A N 1
ATOM 751 C CA . SER A 1 91 ? 8.443 -10.528 -1.943 1.00 90.62 91 SER A CA 1
ATOM 752 C C . SER A 1 91 ? 8.018 -10.515 -3.404 1.00 90.62 91 SER A C 1
ATOM 754 O O . SER A 1 91 ? 8.461 -11.325 -4.213 1.00 90.62 91 SER A O 1
ATOM 756 N N . CYS A 1 92 ? 7.150 -9.573 -3.757 1.00 90.62 92 CYS A N 1
ATOM 757 C CA . CYS A 1 92 ? 6.822 -9.320 -5.147 1.00 90.62 92 CYS A CA 1
ATOM 758 C C . CYS A 1 92 ? 8.071 -8.889 -5.927 1.00 90.62 92 CYS A C 1
ATOM 760 O O . CYS A 1 92 ? 8.924 -8.156 -5.419 1.00 90.62 92 CYS A O 1
ATOM 762 N N . ALA A 1 93 ? 8.137 -9.286 -7.198 1.00 92.44 93 ALA A N 1
ATOM 763 C CA . ALA A 1 93 ? 9.167 -8.833 -8.121 1.00 92.44 93 ALA A CA 1
ATOM 764 C C . ALA A 1 93 ? 8.926 -7.360 -8.493 1.00 92.44 93 ALA A C 1
ATOM 766 O O . ALA A 1 93 ? 8.354 -7.051 -9.538 1.00 92.44 93 ALA A O 1
ATOM 767 N N . PHE A 1 94 ? 9.338 -6.437 -7.617 1.00 92.88 94 PHE A N 1
ATOM 768 C CA . PHE A 1 94 ? 9.003 -5.014 -7.730 1.00 92.88 94 PHE A CA 1
ATOM 769 C C . PHE A 1 94 ? 9.384 -4.409 -9.087 1.00 92.88 94 PHE A C 1
ATOM 771 O O . PHE A 1 94 ? 8.585 -3.683 -9.666 1.00 92.88 94 PHE A O 1
ATOM 778 N N . ARG A 1 95 ? 10.548 -4.769 -9.645 1.00 92.94 95 ARG A N 1
ATOM 779 C CA . ARG A 1 95 ? 10.991 -4.283 -10.964 1.00 92.94 95 ARG A CA 1
ATOM 780 C C . ARG A 1 95 ? 10.074 -4.725 -12.106 1.00 92.94 95 ARG A C 1
ATOM 782 O O . ARG A 1 95 ? 9.797 -3.928 -12.997 1.00 92.94 95 ARG A O 1
ATOM 789 N N . ILE A 1 96 ? 9.583 -5.964 -12.055 1.00 95.19 96 ILE A N 1
ATOM 790 C CA . ILE A 1 96 ? 8.643 -6.499 -13.049 1.00 95.19 96 ILE A CA 1
ATOM 791 C C . ILE A 1 96 ? 7.301 -5.774 -12.925 1.00 95.19 96 ILE A C 1
ATOM 793 O O . ILE A 1 96 ? 6.750 -5.322 -13.923 1.00 95.19 96 ILE A O 1
ATOM 797 N N . LEU A 1 97 ? 6.805 -5.587 -11.698 1.00 94.88 97 LEU A N 1
ATOM 798 C CA . LEU A 1 97 ? 5.561 -4.848 -11.461 1.00 94.88 97 LEU A CA 1
ATOM 799 C C . LEU A 1 97 ? 5.647 -3.386 -11.918 1.00 94.88 97 LEU A C 1
ATOM 801 O O . LEU A 1 97 ? 4.689 -2.860 -12.468 1.00 94.88 97 LEU A O 1
ATOM 805 N N . GLU A 1 98 ? 6.785 -2.722 -11.716 1.00 94.81 98 GLU A N 1
ATOM 806 C CA . GLU A 1 98 ? 7.011 -1.355 -12.201 1.00 94.81 98 GLU A CA 1
ATOM 807 C C . GLU A 1 98 ? 7.042 -1.264 -13.722 1.00 94.81 98 GLU A C 1
ATOM 809 O O . GLU A 1 98 ? 6.599 -0.262 -14.283 1.00 94.81 98 GLU A O 1
ATOM 814 N N . GLN A 1 99 ? 7.585 -2.281 -14.390 1.00 95.31 99 GLN A N 1
ATOM 815 C CA . GLN A 1 99 ? 7.543 -2.363 -15.842 1.00 95.31 99 GLN A CA 1
ATOM 816 C C . GLN A 1 99 ? 6.106 -2.548 -16.335 1.00 95.31 99 GLN A C 1
ATOM 818 O O . GLN A 1 99 ? 5.647 -1.735 -17.132 1.00 95.31 99 GLN A O 1
ATOM 823 N N . GLY A 1 100 ? 5.373 -3.519 -15.784 1.00 94.88 100 GLY A N 1
ATOM 824 C CA . GLY A 1 100 ? 3.964 -3.727 -16.125 1.00 94.88 100 GLY A CA 1
ATOM 825 C C . GLY A 1 100 ? 3.096 -2.499 -15.828 1.00 94.88 100 GLY A C 1
ATOM 826 O O . GLY A 1 100 ? 2.211 -2.162 -16.607 1.00 94.88 100 GLY A O 1
ATOM 827 N N . TYR A 1 101 ? 3.392 -1.763 -14.750 1.00 94.19 101 TYR A N 1
ATOM 828 C CA . TYR A 1 101 ? 2.758 -0.475 -14.461 1.00 94.19 101 TYR A CA 1
ATOM 829 C C . TYR A 1 101 ? 2.973 0.539 -15.594 1.00 94.19 101 TYR A C 1
ATOM 831 O O . TYR A 1 101 ? 2.011 1.173 -16.020 1.00 94.19 101 TYR A O 1
ATOM 839 N N . ARG A 1 102 ? 4.210 0.702 -16.092 1.00 93.69 102 ARG A N 1
ATOM 840 C CA . ARG A 1 102 ? 4.501 1.643 -17.190 1.00 93.69 102 ARG A CA 1
ATOM 841 C C . ARG A 1 102 ? 3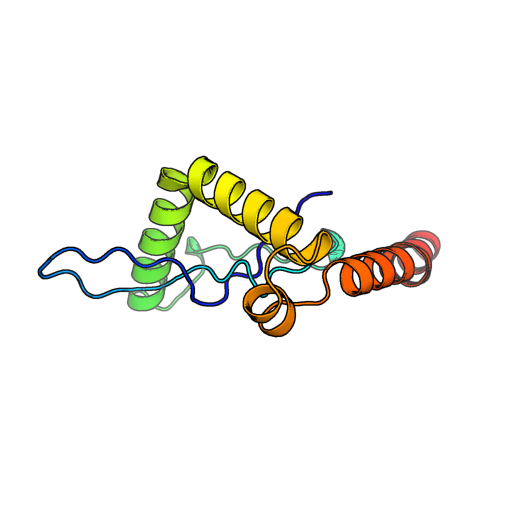.761 1.247 -18.462 1.00 93.69 102 ARG A C 1
ATOM 843 O O . ARG A 1 102 ? 3.073 2.082 -19.038 1.00 93.69 102 ARG A O 1
ATOM 850 N N . GLU A 1 103 ? 3.828 -0.030 -18.825 1.00 94.44 103 GLU A N 1
ATOM 851 C CA . GLU A 1 103 ? 3.143 -0.574 -20.001 1.00 94.44 103 GLU A CA 1
ATOM 852 C C . GLU A 1 103 ? 1.622 -0.377 -19.913 1.00 94.44 103 GLU A C 1
ATOM 854 O O . GLU A 1 103 ? 0.988 0.007 -20.894 1.00 94.44 103 GLU A O 1
ATOM 859 N N . TYR A 1 104 ? 1.027 -0.573 -18.735 1.00 92.25 104 TYR A N 1
ATOM 860 C CA . TYR A 1 104 ? -0.400 -0.337 -18.514 1.00 92.25 104 TYR A CA 1
ATOM 861 C C . TYR A 1 104 ? -0.779 1.144 -18.662 1.00 92.25 104 TYR A C 1
ATOM 863 O O . TYR A 1 104 ? -1.771 1.481 -19.310 1.00 92.25 104 TYR A O 1
ATOM 871 N N . VAL A 1 105 ? 0.015 2.053 -18.091 1.00 91.19 105 VAL A N 1
ATOM 872 C CA . VAL A 1 105 ? -0.228 3.500 -18.206 1.00 91.19 105 VAL A CA 1
ATOM 873 C C . VAL A 1 105 ? -0.125 3.960 -19.666 1.00 91.19 105 VAL A C 1
ATOM 875 O O . VAL A 1 105 ? -0.984 4.706 -20.147 1.00 91.19 105 VAL A O 1
ATOM 878 N N . GLU A 1 106 ? 0.895 3.498 -20.387 1.00 90.56 106 GLU A N 1
ATOM 879 C CA . GLU A 1 106 ? 1.141 3.867 -21.784 1.00 90.56 106 GLU A CA 1
ATOM 880 C C . GLU A 1 106 ? 0.088 3.282 -22.731 1.00 90.56 106 GLU A C 1
ATOM 882 O O . GLU A 1 106 ? -0.464 4.008 -23.555 1.00 90.56 106 GLU A O 1
ATOM 887 N N . ASN A 1 107 ? -0.250 2.000 -22.592 1.00 88.88 107 ASN A N 1
ATOM 888 C CA . ASN A 1 107 ? -1.075 1.302 -23.580 1.00 88.88 107 ASN A CA 1
ATOM 889 C C . ASN A 1 107 ? -2.565 1.265 -23.238 1.00 88.88 107 ASN A C 1
ATOM 891 O O . ASN A 1 107 ? -3.391 1.093 -24.131 1.00 88.88 107 ASN A O 1
ATOM 895 N N . VAL A 1 108 ? -2.944 1.401 -21.969 1.00 86.44 108 VAL A N 1
ATOM 896 C CA . VAL A 1 108 ? -4.352 1.307 -21.557 1.00 86.44 108 VAL A CA 1
ATOM 897 C C . VAL A 1 108 ? -4.872 2.684 -21.184 1.00 86.44 108 VAL A C 1
ATOM 899 O O . VAL A 1 108 ? -5.783 3.197 -21.832 1.00 86.44 108 VAL A O 1
ATOM 902 N N . LEU A 1 109 ? -4.258 3.338 -20.196 1.00 83.75 109 LEU A N 1
ATOM 903 C CA . LEU A 1 109 ? -4.776 4.614 -19.692 1.00 83.75 109 LEU A CA 1
ATOM 904 C C . LEU A 1 109 ? -4.644 5.751 -20.710 1.00 83.75 109 LEU A C 1
ATOM 906 O O . LEU A 1 109 ? -5.565 6.553 -20.856 1.00 83.75 109 LEU A O 1
ATOM 910 N N . THR A 1 110 ? -3.537 5.816 -21.452 1.00 76.81 110 THR A N 1
ATOM 911 C CA . THR A 1 110 ? -3.361 6.846 -22.492 1.00 76.81 110 THR A CA 1
ATOM 912 C C . THR A 1 110 ? -4.359 6.669 -23.638 1.00 76.81 110 THR A C 1
ATOM 914 O O . THR A 1 110 ? -4.852 7.659 -24.175 1.00 76.81 110 THR A O 1
ATOM 917 N N . ASN A 1 111 ? -4.718 5.429 -23.976 1.00 73.12 111 ASN A N 1
ATOM 918 C CA . ASN A 1 111 ? -5.720 5.148 -25.003 1.00 73.12 111 ASN A CA 1
ATOM 919 C C . ASN A 1 111 ? -7.144 5.467 -24.528 1.00 73.12 111 ASN A C 1
ATOM 921 O O . ASN A 1 111 ? -7.924 6.017 -25.297 1.00 73.12 111 ASN A O 1
ATOM 925 N N . ILE A 1 112 ? -7.465 5.221 -23.253 1.00 68.44 112 ILE A N 1
ATOM 926 C CA . ILE A 1 112 ? -8.741 5.651 -22.659 1.00 68.44 112 ILE A CA 1
ATOM 927 C C . ILE A 1 112 ? -8.875 7.179 -22.714 1.00 68.44 112 ILE A C 1
ATOM 929 O O . ILE A 1 112 ? -9.916 7.685 -23.118 1.00 68.44 112 ILE A O 1
ATOM 933 N N . ARG A 1 113 ? -7.812 7.917 -22.370 1.00 65.06 113 ARG A N 1
ATOM 934 C CA . ARG A 1 113 ? -7.816 9.392 -22.374 1.00 65.06 113 ARG A CA 1
ATOM 935 C C . ARG A 1 113 ? -7.916 10.015 -23.766 1.00 65.06 113 ARG A C 1
ATOM 937 O O . ARG A 1 113 ? -8.422 11.118 -23.879 1.00 65.06 113 ARG A O 1
ATOM 944 N N . LYS A 1 114 ? -7.406 9.353 -24.808 1.00 62.84 114 LYS A N 1
ATOM 945 C CA . LYS A 1 114 ? -7.510 9.834 -26.200 1.00 62.84 114 LYS A CA 1
ATOM 946 C C . LYS A 1 114 ? -8.905 9.644 -26.804 1.00 62.84 114 LYS A C 1
ATOM 948 O O . LYS A 1 114 ? -9.202 10.267 -27.815 1.00 62.84 114 LYS A O 1
ATOM 953 N N . ASN A 1 115 ? -9.721 8.778 -26.206 1.00 56.19 115 ASN A N 1
ATOM 954 C CA . ASN A 1 115 ? -11.064 8.429 -26.670 1.00 56.19 115 ASN A CA 1
ATOM 955 C C . ASN A 1 115 ? -12.178 9.086 -25.825 1.00 56.19 115 ASN A C 1
ATOM 957 O O . ASN A 1 115 ? -13.333 8.670 -25.922 1.00 56.19 115 ASN A O 1
ATOM 961 N N . GLN A 1 116 ? -11.830 10.064 -24.982 1.00 51.59 116 GLN A N 1
ATOM 962 C CA . GLN A 1 116 ? -12.747 10.954 -24.258 1.00 51.59 116 GLN A CA 1
ATOM 963 C C . GLN A 1 116 ? -12.646 12.361 -24.840 1.00 51.59 116 GLN A C 1
ATOM 965 O O . GLN A 1 116 ? -13.699 13.031 -24.895 1.00 51.59 116 GLN A O 1
#

pLDDT: mean 80.73, std 19.99, range [29.56, 96.56]

Secondary structure (DSSP, 8-state):
--------S------TTPPP-----GGG-----GGG-----GGG-S-HHHHHHHHHHHHHHHHTHHHHHHHHHHHHHHHHTTS-HHHHHTS--HHHHHHHHHHHIIIIIHHHHHT-

Mean predicted aligned error: 8.85 Å

Radius of gyration: 17.14 Å; Cα contacts (8 Å, |Δi|>4): 101; chains: 1; bounding box: 44×26×54 Å

Nearest PDB structures (foldseek):
  2xd0-assembly1_Y  TM=9.362E-01  e=6.417E-03  Pectobacterium atrosepticum
  7d8o-assembly2_G  TM=9.336E-01  e=1.189E-02  Escherichia coli
  4glk-assembly1_A  TM=8.720E-01  e=1.403E-01  Lactococcus lactis

Sequence (116 aa):
MRNTISISKGMKKKIEGSQIKGSLRFNYMIPVPEECIERLIIKNIKDEKYRVLLNKEYRFCMDNAERIQKKANKIYEMVTTNRKQKLTDNSCAFRILEQGYREYVENVLTNIRKNQ

Solvent-accessible surface area (backbone atoms only — not comparable to full-atom values): 6970 Å² total; per-residue (Å²): 134,74,75,40,70,40,79,46,73,50,50,88,68,89,47,93,95,51,79,76,86,68,32,45,23,63,46,60,38,46,68,60,62,71,94,78,60,79,85,83,60,64,87,76,49,83,53,61,71,58,36,54,49,51,53,53,53,49,50,54,47,64,82,36,43,68,61,52,49,56,48,41,52,52,50,51,52,38,41,77,66,57,74,40,62,76,56,32,75,67,28,57,64,59,71,60,47,50,48,53,44,51,52,42,46,62,67,46,53,49,51,55,64,74,75,109